Protein AF-A0A8J5F961-F1 (afdb_monomer)

Mean predicted aligned error: 4.24 Å

Organism: Zingiber officinale (NCBI:txid94328)

Structure (mmCIF, N/CA/C/O backbone):
data_AF-A0A8J5F961-F1
#
_entry.id   AF-A0A8J5F961-F1
#
loop_
_atom_site.group_PDB
_atom_site.id
_atom_site.type_symbol
_atom_site.label_atom_id
_atom_site.label_alt_id
_atom_site.label_comp_id
_atom_site.label_asym_id
_atom_site.label_entity_id
_atom_site.label_seq_id
_atom_site.pdbx_PDB_ins_code
_atom_site.Cartn_x
_atom_site.Cartn_y
_atom_site.Cartn_z
_atom_site.occupancy
_atom_site.B_iso_or_equiv
_atom_site.auth_seq_id
_atom_site.auth_comp_id
_atom_site.auth_asym_id
_atom_site.auth_atom_id
_atom_site.pdbx_PDB_model_num
ATOM 1 N N . MET A 1 1 ? -8.283 -14.187 -3.511 1.00 87.56 1 MET A N 1
ATOM 2 C CA . MET A 1 1 ? -7.570 -12.917 -3.776 1.00 87.56 1 MET A CA 1
ATOM 3 C C . MET A 1 1 ? -6.144 -12.920 -3.242 1.00 87.56 1 MET A C 1
ATOM 5 O O . MET A 1 1 ? -5.263 -12.626 -4.030 1.00 87.56 1 MET A O 1
ATOM 9 N N . ALA A 1 2 ? -5.872 -13.362 -2.005 1.00 92.94 2 ALA A N 1
ATOM 10 C CA . ALA A 1 2 ? -4.499 -13.442 -1.467 1.00 92.94 2 ALA A CA 1
ATOM 11 C C . ALA A 1 2 ? -3.479 -14.157 -2.390 1.00 92.94 2 ALA A C 1
ATOM 13 O O . ALA A 1 2 ? -2.384 -13.649 -2.614 1.00 92.94 2 ALA A O 1
ATOM 14 N N . ASN A 1 3 ? -3.866 -15.281 -3.008 1.00 95.25 3 ASN A N 1
ATOM 15 C CA . ASN A 1 3 ? -2.991 -16.016 -3.932 1.00 95.25 3 ASN A CA 1
ATOM 16 C C . ASN A 1 3 ? -2.657 -15.244 -5.219 1.00 95.25 3 ASN A C 1
ATOM 18 O O . ASN A 1 3 ? -1.632 -15.522 -5.825 1.00 95.25 3 ASN A O 1
ATOM 22 N N . VAL A 1 4 ? -3.486 -14.276 -5.633 1.00 96.00 4 VAL A N 1
ATOM 23 C CA . VAL A 1 4 ? -3.205 -13.436 -6.811 1.00 96.00 4 VAL A CA 1
ATOM 24 C C . VAL A 1 4 ? -2.001 -12.544 -6.526 1.00 96.00 4 VAL A C 1
ATOM 26 O O . VAL A 1 4 ? -1.081 -12.500 -7.331 1.00 96.00 4 VAL A O 1
ATOM 29 N N . HIS A 1 5 ? -1.962 -11.905 -5.353 1.00 96.25 5 HIS A N 1
ATOM 30 C CA . HIS A 1 5 ? -0.786 -11.150 -4.925 1.00 96.25 5 HIS A CA 1
ATOM 31 C C . HIS A 1 5 ? 0.447 -12.053 -4.818 1.00 96.25 5 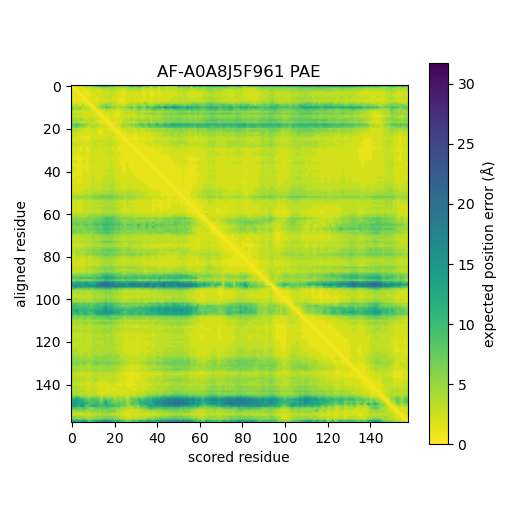HIS A C 1
ATOM 33 O O . HIS A 1 5 ? 1.492 -11.717 -5.353 1.00 96.25 5 HIS A O 1
ATOM 39 N N . CYS A 1 6 ? 0.331 -13.234 -4.199 1.00 94.50 6 CYS A N 1
ATOM 40 C CA . CYS A 1 6 ? 1.451 -14.180 -4.145 1.00 94.50 6 CYS A CA 1
ATOM 41 C C . CYS A 1 6 ? 1.987 -14.508 -5.551 1.00 94.50 6 CYS A C 1
ATOM 43 O O . CYS A 1 6 ? 3.180 -14.384 -5.799 1.00 94.50 6 CYS A O 1
ATOM 45 N N . ALA A 1 7 ? 1.105 -14.823 -6.500 1.00 94.56 7 ALA A N 1
ATOM 46 C CA . ALA A 1 7 ? 1.517 -15.246 -7.831 1.00 94.56 7 ALA A CA 1
ATOM 47 C C . ALA A 1 7 ? 2.266 -14.157 -8.628 1.00 94.56 7 ALA A C 1
ATOM 49 O O . ALA A 1 7 ? 3.274 -14.446 -9.266 1.00 94.56 7 ALA A O 1
ATOM 50 N N . TYR A 1 8 ? 1.804 -12.905 -8.571 1.00 93.94 8 TYR A N 1
ATOM 51 C CA . TYR A 1 8 ? 2.415 -11.790 -9.313 1.00 93.94 8 TYR A CA 1
ATOM 52 C C . TYR A 1 8 ? 3.610 -11.137 -8.606 1.00 93.94 8 TYR A C 1
ATOM 54 O O . TYR A 1 8 ? 4.338 -10.364 -9.228 1.00 93.94 8 TYR A O 1
ATOM 62 N N . CYS A 1 9 ? 3.801 -11.425 -7.316 1.00 90.38 9 CYS A N 1
ATOM 63 C CA . CYS A 1 9 ? 4.823 -10.780 -6.493 1.00 90.38 9 CYS A CA 1
ATOM 64 C C . CYS A 1 9 ? 5.912 -11.750 -6.011 1.00 90.38 9 CYS A C 1
ATOM 66 O O . CYS A 1 9 ? 6.929 -11.293 -5.498 1.00 90.38 9 CYS A O 1
ATOM 68 N N . HIS A 1 10 ? 5.696 -13.063 -6.121 1.00 87.88 10 HIS A N 1
ATOM 69 C CA . HIS A 1 10 ? 6.635 -14.127 -5.748 1.00 87.88 10 HIS A CA 1
ATOM 70 C C . HIS A 1 10 ? 6.760 -15.158 -6.878 1.00 87.88 10 HIS A C 1
ATOM 72 O O . HIS A 1 10 ? 6.539 -16.351 -6.674 1.00 87.88 10 HIS A O 1
ATOM 78 N N . SER A 1 11 ? 7.133 -14.688 -8.072 1.00 82.25 11 SER A N 1
ATOM 79 C CA . SER A 1 11 ? 7.799 -15.546 -9.061 1.00 82.25 11 SER A CA 1
ATOM 80 C C . SER A 1 11 ? 6.974 -16.718 -9.607 1.00 82.25 11 SER A C 1
ATOM 82 O O . SER A 1 11 ? 7.528 -17.700 -10.086 1.00 82.25 11 SER A O 1
ATOM 84 N N . ALA A 1 12 ? 5.639 -16.651 -9.556 1.00 88.94 12 ALA A N 1
ATOM 85 C CA . ALA A 1 12 ? 4.809 -17.750 -10.060 1.00 88.94 12 ALA A CA 1
ATOM 86 C C . ALA A 1 12 ? 4.602 -17.708 -11.583 1.00 88.94 12 ALA A C 1
ATOM 88 O O . ALA A 1 12 ? 4.100 -18.677 -12.153 1.00 88.94 12 ALA A O 1
ATOM 89 N N . TYR A 1 13 ? 4.945 -16.592 -12.235 1.00 92.06 13 TYR A N 1
ATOM 90 C CA . TYR A 1 13 ? 4.797 -16.406 -13.676 1.00 92.06 13 TYR A CA 1
ATOM 91 C C . TYR A 1 13 ? 6.111 -15.975 -14.317 1.00 92.06 13 TYR A C 1
ATOM 93 O O . TYR A 1 13 ? 6.775 -15.062 -13.831 1.00 92.06 13 TYR A O 1
ATOM 101 N N . GLU A 1 14 ? 6.424 -16.584 -15.455 1.00 93.12 14 GLU A N 1
ATOM 102 C CA . GLU A 1 14 ? 7.548 -16.212 -16.309 1.00 93.12 14 GLU A CA 1
ATOM 103 C C . GLU A 1 14 ? 7.130 -15.191 -17.373 1.00 93.12 14 GLU A C 1
ATOM 105 O O . GLU A 1 14 ? 5.968 -15.106 -17.791 1.00 93.12 14 GLU A O 1
ATOM 110 N N . GLN A 1 15 ? 8.099 -14.418 -17.844 1.00 94.31 15 GLN A N 1
ATOM 111 C CA . GLN A 1 15 ? 7.954 -13.527 -18.978 1.00 94.31 15 GLN A CA 1
ATOM 112 C C . GLN A 1 15 ? 7.991 -14.353 -20.268 1.00 94.31 15 GLN A C 1
ATOM 114 O O . GLN A 1 15 ? 9.018 -14.901 -20.661 1.00 94.31 15 GLN A O 1
ATOM 119 N N . ILE A 1 16 ? 6.854 -14.441 -20.959 1.00 94.25 16 ILE A N 1
ATOM 120 C CA . ILE A 1 16 ? 6.741 -15.205 -22.208 1.00 94.25 16 ILE A CA 1
ATOM 121 C C . ILE A 1 16 ? 7.776 -14.700 -23.228 1.00 94.25 16 ILE A C 1
ATOM 123 O O . ILE A 1 16 ? 7.794 -13.520 -23.570 1.00 94.25 16 ILE A O 1
ATOM 127 N N . GLY A 1 17 ? 8.613 -15.611 -23.734 1.00 95.50 17 GLY A N 1
ATOM 128 C CA . GLY A 1 17 ? 9.698 -15.296 -24.673 1.00 95.50 17 GLY A CA 1
ATOM 129 C C . GLY A 1 17 ? 11.048 -14.998 -24.012 1.00 95.50 17 GLY A C 1
ATOM 130 O O . GLY A 1 17 ? 12.036 -14.839 -24.726 1.00 95.50 17 GLY A O 1
ATOM 131 N N . PHE A 1 18 ? 11.109 -14.985 -22.679 1.00 94.06 18 PHE A N 1
ATOM 132 C CA . PHE A 1 18 ? 12.310 -14.714 -21.894 1.00 94.06 18 PHE A CA 1
ATOM 133 C C . PHE A 1 18 ? 12.487 -15.792 -20.810 1.00 94.06 18 PHE A C 1
ATOM 135 O O . PHE A 1 18 ? 12.017 -15.614 -19.686 1.00 94.06 18 PHE A O 1
ATOM 142 N N . PRO A 1 19 ? 13.134 -16.927 -21.142 1.00 88.62 19 PRO A N 1
ATOM 143 C CA . PRO A 1 19 ? 13.378 -18.003 -20.183 1.00 88.62 19 PRO A CA 1
ATOM 144 C C . PRO A 1 19 ? 14.128 -17.499 -18.947 1.00 88.62 19 PRO A C 1
ATOM 146 O O . PRO A 1 19 ? 14.974 -16.610 -19.062 1.00 88.62 19 PRO A O 1
ATOM 149 N N . ASP A 1 20 ? 13.824 -18.069 -17.780 1.00 88.56 20 ASP A N 1
ATOM 150 C CA . ASP A 1 20 ? 14.434 -17.726 -16.485 1.00 88.56 20 ASP A CA 1
ATOM 151 C C . ASP A 1 20 ? 14.196 -16.274 -16.017 1.00 88.56 20 ASP A C 1
ATOM 153 O O . ASP A 1 20 ? 14.832 -15.806 -15.067 1.00 88.56 20 ASP A O 1
ATOM 157 N N . LEU A 1 21 ? 13.285 -15.543 -16.671 1.00 92.69 21 LEU A N 1
ATOM 158 C CA . LEU A 1 21 ? 12.854 -14.218 -16.241 1.00 92.69 21 LEU A CA 1
ATOM 159 C C . LEU A 1 21 ? 11.421 -14.257 -15.733 1.00 92.69 21 LEU A C 1
ATOM 161 O O . LEU A 1 21 ? 10.478 -14.560 -16.454 1.00 92.69 21 LEU A O 1
ATOM 165 N N . GLU A 1 22 ? 11.262 -13.892 -14.471 1.00 92.88 22 GLU A N 1
ATOM 166 C CA . GLU A 1 22 ? 9.979 -13.871 -13.782 1.00 92.88 22 GLU A CA 1
ATOM 167 C C . GLU A 1 22 ? 9.299 -12.508 -13.942 1.00 92.88 22 GLU A C 1
ATOM 169 O O . GLU A 1 22 ? 9.953 -11.474 -14.126 1.00 92.88 22 GLU A O 1
ATOM 174 N N . ILE A 1 23 ? 7.970 -12.505 -13.871 1.00 93.56 23 ILE A N 1
ATOM 175 C CA . ILE A 1 23 ? 7.170 -11.288 -13.749 1.00 93.56 23 ILE A CA 1
ATOM 176 C C . ILE A 1 23 ? 7.235 -10.807 -12.300 1.00 93.56 23 ILE A C 1
ATOM 178 O O . ILE A 1 23 ? 6.976 -11.571 -11.370 1.00 93.56 23 ILE A O 1
ATOM 182 N N . GLN A 1 24 ? 7.499 -9.515 -12.118 1.00 93.25 24 GLN A N 1
ATOM 183 C CA . GLN A 1 24 ? 7.421 -8.857 -10.820 1.00 93.25 24 GLN A CA 1
ATOM 184 C C . GLN A 1 24 ? 6.756 -7.488 -10.965 1.00 93.25 24 GLN A C 1
ATOM 186 O O . GLN A 1 24 ? 7.177 -6.641 -11.751 1.00 93.25 24 GLN A O 1
ATOM 191 N N . VAL A 1 25 ? 5.684 -7.287 -10.203 1.00 94.62 25 VAL A N 1
ATOM 192 C CA . VAL A 1 25 ? 4.868 -6.063 -10.255 1.00 94.62 25 VAL A CA 1
ATOM 193 C C . VAL A 1 25 ? 5.330 -4.998 -9.258 1.00 94.62 25 VAL A C 1
ATOM 195 O O . VAL A 1 25 ? 4.937 -3.842 -9.389 1.00 94.62 25 VAL A O 1
ATOM 198 N N . HIS A 1 26 ? 6.162 -5.377 -8.285 1.00 94.38 26 HIS A N 1
ATOM 199 C CA . HIS A 1 26 ? 6.873 -4.460 -7.393 1.00 94.38 26 HIS A CA 1
ATOM 200 C C . HIS A 1 26 ? 8.148 -3.922 -8.042 1.00 94.38 26 HIS A C 1
ATOM 202 O O . HIS A 1 26 ? 8.641 -4.466 -9.031 1.00 94.38 26 HIS A O 1
ATOM 208 N N . ASN A 1 27 ? 8.724 -2.884 -7.445 1.00 92.94 27 ASN A N 1
ATOM 209 C CA . ASN A 1 27 ? 9.987 -2.293 -7.886 1.00 92.94 27 ASN A CA 1
ATOM 210 C C . ASN A 1 27 ? 9.974 -1.778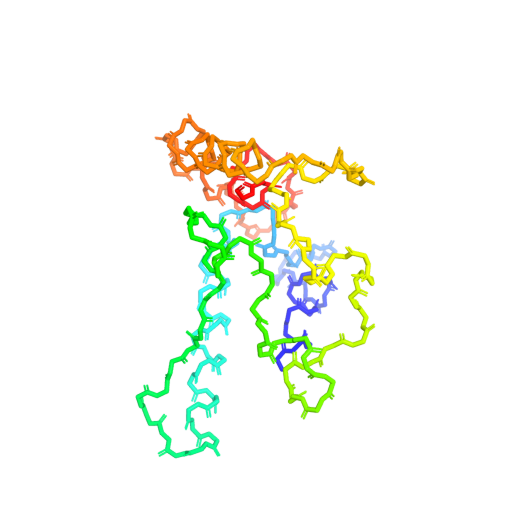 -9.330 1.00 92.94 27 ASN A C 1
ATOM 212 O O . ASN A 1 27 ? 10.980 -1.841 -10.028 1.00 92.94 27 ASN A O 1
ATOM 216 N N . SER A 1 28 ? 8.823 -1.290 -9.795 1.00 93.94 28 SER A N 1
ATOM 217 C CA . SER A 1 28 ? 8.693 -0.707 -11.128 1.00 93.94 28 SER A CA 1
ATOM 218 C C . SER A 1 28 ? 7.438 0.146 -11.254 1.00 93.94 28 SER A C 1
ATOM 220 O O . SER A 1 28 ? 6.539 0.107 -10.411 1.00 93.94 28 SER A O 1
ATOM 222 N N . TRP A 1 29 ? 7.313 0.823 -12.394 1.00 94.12 29 TRP A N 1
ATOM 223 C CA . TRP A 1 29 ? 6.107 1.551 -12.790 1.00 94.12 29 TRP A CA 1
ATOM 224 C C . TRP A 1 29 ? 4.807 0.723 -12.830 1.00 94.12 29 TRP A C 1
ATOM 226 O O . TRP A 1 29 ? 3.723 1.299 -12.947 1.00 94.12 29 TRP A O 1
ATOM 236 N N . LEU A 1 30 ? 4.879 -0.613 -12.728 1.00 95.25 30 LEU A N 1
ATOM 237 C CA . LEU A 1 30 ? 3.708 -1.487 -12.714 1.00 95.25 30 LEU A CA 1
ATOM 238 C C . LEU A 1 30 ? 3.006 -1.498 -11.355 1.00 95.25 30 LEU A C 1
ATOM 240 O O . LEU A 1 30 ? 1.828 -1.858 -11.302 1.00 95.25 30 LEU A O 1
ATOM 244 N N . PHE A 1 31 ? 3.676 -1.061 -10.285 1.00 95.50 31 PHE A N 1
ATOM 245 C CA . PHE A 1 31 ? 3.170 -1.143 -8.918 1.00 95.50 31 PHE A CA 1
ATOM 246 C C . PHE A 1 31 ? 1.779 -0.516 -8.771 1.00 95.50 31 PHE A C 1
ATOM 248 O O . PHE A 1 31 ? 0.813 -1.201 -8.427 1.00 95.50 31 PHE A O 1
ATOM 255 N N . LEU A 1 32 ? 1.638 0.773 -9.086 1.00 96.31 32 LEU A N 1
ATOM 256 C CA . LEU A 1 32 ? 0.364 1.483 -8.945 1.00 96.31 32 LEU A CA 1
ATOM 257 C C . LEU A 1 32 ? -0.754 0.952 -9.860 1.00 96.31 32 LEU A C 1
ATOM 259 O O . LEU A 1 32 ? -1.850 0.692 -9.349 1.00 96.31 32 LEU A O 1
ATOM 263 N N . PRO A 1 33 ? -0.560 0.796 -11.186 1.00 97.38 33 PRO A N 1
ATOM 264 C CA . PRO A 1 33 ? -1.633 0.316 -12.052 1.00 97.38 33 PRO A CA 1
ATOM 265 C C . PRO A 1 33 ? -2.042 -1.125 -11.731 1.00 97.38 33 PRO A C 1
ATOM 267 O O . PRO A 1 33 ? -3.241 -1.412 -11.717 1.00 97.38 33 PRO A O 1
ATOM 270 N N . TRP A 1 34 ? -1.097 -2.015 -11.414 1.00 97.50 34 TRP A N 1
ATOM 271 C CA . TRP A 1 34 ? -1.420 -3.399 -11.067 1.00 97.50 34 TRP A CA 1
ATOM 272 C C . TRP A 1 34 ? -2.255 -3.472 -9.782 1.00 97.50 34 TRP A C 1
ATOM 274 O O . TRP A 1 34 ? -3.329 -4.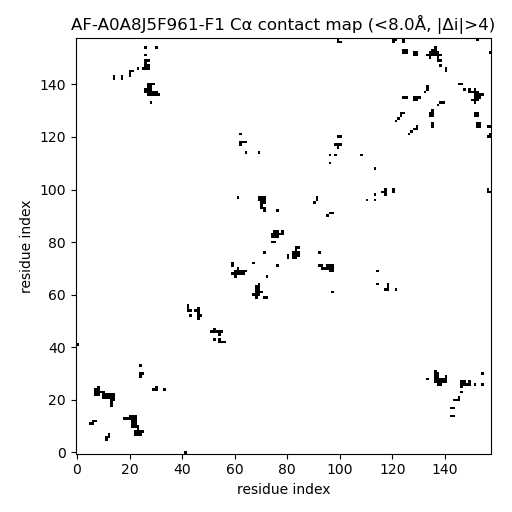079 -9.785 1.00 97.50 34 TRP A O 1
ATOM 284 N N . HIS A 1 35 ? -1.844 -2.773 -8.715 1.00 98.00 35 HIS A N 1
ATOM 285 C CA . HIS A 1 35 ? -2.601 -2.744 -7.458 1.00 98.00 35 HIS A CA 1
ATOM 286 C C . HIS A 1 35 ? -3.980 -2.092 -7.622 1.00 98.00 35 HIS A C 1
ATOM 288 O O . HIS A 1 35 ? -4.951 -2.547 -7.012 1.00 98.00 35 HIS A O 1
ATOM 294 N N . ARG A 1 36 ? -4.112 -1.080 -8.493 1.00 98.38 36 ARG A N 1
ATOM 295 C CA . ARG A 1 36 ? -5.416 -0.491 -8.834 1.00 98.38 36 ARG A CA 1
ATOM 296 C C . ARG A 1 36 ? -6.354 -1.524 -9.457 1.00 98.38 36 ARG A C 1
ATOM 298 O O . ARG A 1 36 ? -7.504 -1.610 -9.035 1.00 98.38 36 ARG A O 1
ATOM 305 N N . PHE A 1 37 ? -5.888 -2.316 -10.423 1.00 98.38 37 PHE A N 1
ATOM 306 C CA . PHE A 1 37 ? -6.712 -3.374 -11.020 1.00 98.38 37 PHE A CA 1
ATOM 307 C C . PHE A 1 37 ? -7.009 -4.506 -10.033 1.00 98.38 37 PHE A C 1
ATOM 309 O O . PHE A 1 37 ? -8.140 -4.993 -9.989 1.00 98.38 37 PHE A O 1
ATOM 316 N N . TYR A 1 38 ? -6.040 -4.885 -9.199 1.00 98.44 38 TYR A N 1
ATOM 317 C CA . TYR A 1 38 ? -6.242 -5.878 -8.146 1.00 98.44 38 TYR A CA 1
ATOM 318 C C . TYR A 1 38 ? -7.377 -5.472 -7.191 1.00 98.44 38 TYR A C 1
ATOM 320 O O . TYR A 1 38 ? -8.296 -6.262 -6.957 1.00 98.44 38 TYR A O 1
ATOM 328 N N . LEU A 1 39 ? -7.369 -4.224 -6.707 1.00 98.44 39 LEU A N 1
ATOM 329 C CA . LEU A 1 39 ? -8.433 -3.689 -5.851 1.00 98.44 39 LEU A CA 1
ATOM 330 C C . LEU A 1 39 ? -9.757 -3.506 -6.601 1.00 98.44 39 LEU A C 1
ATOM 332 O O . LEU A 1 39 ? -10.801 -3.828 -6.043 1.00 98.44 39 LEU A O 1
ATOM 336 N N . TYR A 1 40 ? -9.728 -3.067 -7.863 1.00 98.31 40 TYR A N 1
ATOM 337 C CA . TYR A 1 40 ? -10.929 -2.920 -8.695 1.00 98.31 40 TYR A CA 1
ATOM 338 C C . TYR A 1 40 ? -11.712 -4.232 -8.809 1.00 98.31 40 TYR A C 1
ATOM 340 O O . TYR A 1 40 ? -12.917 -4.273 -8.557 1.00 98.31 40 TYR A O 1
ATOM 348 N N . PHE A 1 41 ? -11.039 -5.333 -9.156 1.00 98.31 41 PHE A N 1
ATOM 349 C CA . PHE A 1 41 ? -11.711 -6.630 -9.231 1.00 98.31 41 PHE A CA 1
ATOM 350 C C . PHE A 1 41 ? -12.111 -7.138 -7.846 1.00 98.31 41 PHE A C 1
ATOM 352 O O . PHE A 1 41 ? -13.185 -7.722 -7.711 1.00 98.31 41 PHE A O 1
ATOM 359 N N . TYR A 1 42 ? -11.301 -6.889 -6.812 1.00 98.38 42 TYR A N 1
ATOM 360 C CA . TYR A 1 42 ? -11.637 -7.285 -5.446 1.00 98.38 42 TYR A CA 1
ATOM 361 C C . TYR A 1 42 ? -12.925 -6.627 -4.941 1.00 98.38 42 TYR A C 1
ATOM 363 O O . TYR A 1 42 ? -13.822 -7.327 -4.474 1.00 98.38 42 TYR A O 1
ATOM 371 N N . GLU A 1 43 ? -13.046 -5.310 -5.097 1.00 98.56 43 GLU A N 1
ATOM 372 C CA . GLU A 1 43 ? -14.233 -4.537 -4.727 1.00 98.56 43 GLU A CA 1
ATOM 373 C C . GLU A 1 43 ? -15.482 -5.049 -5.449 1.00 98.56 43 GLU A C 1
ATOM 375 O O . GLU A 1 43 ? -16.498 -5.336 -4.815 1.00 98.56 43 GLU A O 1
ATOM 380 N N . ARG A 1 44 ? -15.390 -5.259 -6.768 1.00 98.19 44 ARG A N 1
ATOM 381 C CA . ARG A 1 44 ? -16.519 -5.745 -7.575 1.00 98.19 44 ARG A CA 1
ATOM 382 C C . ARG A 1 44 ? -16.947 -7.161 -7.213 1.00 98.19 44 ARG A C 1
ATOM 384 O O . ARG A 1 44 ? -18.144 -7.440 -7.201 1.00 98.19 44 ARG A O 1
ATOM 391 N N . ILE A 1 45 ? -15.998 -8.052 -6.922 1.00 98.44 45 ILE A N 1
ATOM 392 C CA . ILE A 1 45 ? -16.305 -9.413 -6.468 1.00 98.44 45 ILE A CA 1
ATOM 393 C C . ILE A 1 45 ? -17.043 -9.356 -5.128 1.00 98.44 45 ILE A C 1
ATOM 395 O O . ILE A 1 45 ? -18.075 -10.007 -4.989 1.00 98.44 45 ILE A O 1
ATOM 399 N N . LEU A 1 46 ? -16.565 -8.557 -4.168 1.00 98.31 46 LEU A N 1
ATOM 400 C CA . LEU A 1 46 ? -17.235 -8.398 -2.875 1.00 98.31 46 LEU A CA 1
ATOM 401 C C . LEU A 1 46 ? -18.651 -7.841 -3.029 1.00 98.31 46 LEU A C 1
ATOM 403 O O . LEU A 1 46 ? -19.580 -8.432 -2.486 1.00 98.31 46 LEU A O 1
ATOM 407 N N . GLY A 1 47 ? -18.827 -6.774 -3.814 1.00 98.50 47 GLY A N 1
ATOM 408 C CA . GLY A 1 47 ? -20.147 -6.211 -4.105 1.00 98.50 47 GLY A CA 1
ATOM 409 C C . GLY A 1 47 ? -21.086 -7.230 -4.749 1.00 98.50 47 GLY A C 1
ATOM 410 O O . GLY A 1 47 ? -22.238 -7.359 -4.339 1.00 98.50 47 GLY A O 1
ATOM 411 N N . LYS A 1 48 ? -20.579 -8.037 -5.691 1.00 98.38 48 LYS A N 1
ATOM 412 C CA . LYS A 1 48 ? -21.363 -9.093 -6.341 1.00 98.38 48 LYS A CA 1
ATOM 413 C C . LYS A 1 48 ? -21.791 -10.205 -5.378 1.00 98.38 48 LYS A C 1
ATOM 415 O O . LYS A 1 48 ? -22.892 -10.715 -5.529 1.00 98.38 48 LYS A O 1
ATOM 420 N N . LEU A 1 49 ? -20.953 -10.582 -4.411 1.00 98.50 49 LEU A N 1
ATOM 421 C CA . LEU A 1 49 ? -21.259 -11.641 -3.436 1.00 98.50 49 LEU A CA 1
ATOM 422 C C . LEU A 1 49 ? -22.375 -11.266 -2.449 1.00 98.50 49 LEU A C 1
ATOM 424 O O . LEU A 1 49 ? -22.957 -12.160 -1.839 1.00 98.50 49 LEU A O 1
ATOM 428 N N . ILE A 1 50 ? -22.652 -9.972 -2.277 1.00 98.38 50 ILE A N 1
ATOM 429 C CA . ILE A 1 50 ? -23.695 -9.454 -1.376 1.00 98.38 50 ILE A CA 1
ATOM 430 C C . ILE A 1 50 ? -24.832 -8.748 -2.131 1.00 98.38 50 ILE A C 1
ATOM 432 O O . ILE A 1 50 ? -25.611 -8.028 -1.511 1.00 98.38 50 ILE A O 1
ATOM 436 N N . ASP A 1 51 ? -24.884 -8.905 -3.459 1.00 98.44 51 ASP A N 1
ATOM 437 C CA . ASP A 1 51 ? -25.842 -8.244 -4.355 1.00 98.44 51 ASP A CA 1
ATOM 438 C C . ASP A 1 51 ? -25.931 -6.716 -4.152 1.00 98.44 51 ASP A C 1
ATOM 440 O O . ASP A 1 51 ? -27.004 -6.115 -4.202 1.00 98.44 51 ASP A O 1
ATOM 444 N N . ASN A 1 52 ? -24.782 -6.066 -3.938 1.00 98.31 52 ASN A N 1
ATOM 445 C CA . ASN A 1 52 ? -24.671 -4.620 -3.769 1.00 98.31 52 ASN A CA 1
ATOM 446 C C . ASN A 1 52 ? -23.683 -4.020 -4.777 1.00 98.31 52 ASN A C 1
ATOM 448 O O . ASN A 1 52 ? -22.467 -4.036 -4.578 1.00 98.31 52 ASN A O 1
ATOM 452 N N . GLU A 1 53 ? -24.215 -3.437 -5.849 1.00 95.69 53 GLU A N 1
ATOM 453 C CA . GLU A 1 53 ? -23.414 -2.818 -6.912 1.00 95.69 53 GLU A CA 1
ATOM 454 C C . GLU A 1 53 ? -22.761 -1.489 -6.505 1.00 95.69 53 GLU A C 1
ATOM 456 O O . GLU A 1 53 ? -21.848 -1.030 -7.189 1.00 95.69 53 GLU A O 1
ATOM 461 N N . THR A 1 54 ? -23.187 -0.881 -5.392 1.00 98.12 54 THR A N 1
ATOM 462 C CA . THR A 1 54 ? -22.593 0.352 -4.851 1.00 98.12 54 THR A CA 1
ATOM 463 C C . THR A 1 54 ? -21.616 0.079 -3.709 1.00 98.12 54 THR A C 1
ATOM 465 O O . THR A 1 54 ? -21.212 1.016 -3.020 1.00 98.12 54 THR A O 1
ATOM 468 N N . PHE A 1 55 ? -21.281 -1.188 -3.444 1.00 98.31 55 PHE A N 1
ATOM 469 C CA . PHE A 1 55 ? -20.280 -1.543 -2.444 1.00 98.31 55 PHE A CA 1
ATOM 470 C C . PHE A 1 55 ? -18.934 -0.899 -2.784 1.00 98.31 55 PHE A C 1
ATOM 472 O O . PHE A 1 55 ? -18.479 -0.969 -3.925 1.00 98.31 55 PHE A O 1
ATOM 479 N N . THR A 1 56 ? -18.286 -0.323 -1.774 1.00 98.31 56 THR A N 1
ATOM 480 C CA . THR A 1 56 ? -16.949 0.252 -1.897 1.00 98.31 56 THR A CA 1
ATOM 481 C C . THR A 1 56 ? -16.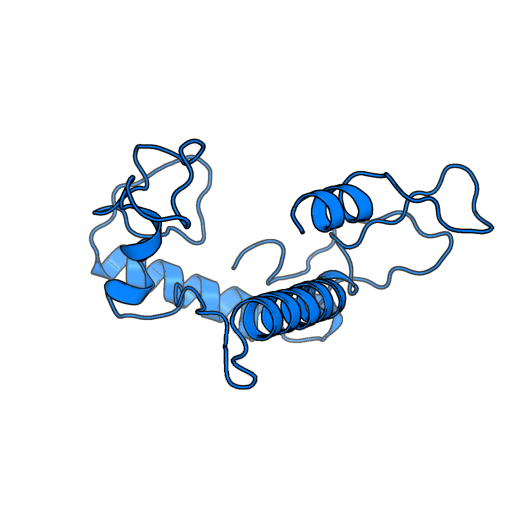036 -0.233 -0.782 1.00 98.31 56 THR A C 1
ATOM 483 O O . THR A 1 56 ? -16.460 -0.450 0.359 1.00 98.31 56 THR A O 1
ATOM 486 N N . LEU A 1 57 ? -14.760 -0.412 -1.111 1.00 98.12 57 LEU A N 1
ATOM 487 C CA . LEU A 1 57 ? -13.739 -0.746 -0.129 1.00 98.12 57 LEU A CA 1
ATOM 488 C C . LEU A 1 57 ? -13.443 0.469 0.764 1.00 98.12 57 LEU A C 1
ATOM 490 O O . LEU A 1 57 ? -13.273 1.583 0.262 1.00 98.12 57 LEU A O 1
ATOM 494 N N . PRO A 1 58 ? -13.305 0.280 2.088 1.00 96.81 58 PRO A N 1
ATOM 495 C CA . PRO A 1 58 ? -12.736 1.315 2.934 1.00 96.81 58 PRO A CA 1
ATOM 496 C C . PRO A 1 58 ? -11.238 1.465 2.639 1.00 96.81 58 PRO A C 1
ATOM 498 O O . PRO A 1 58 ? -10.560 0.496 2.295 1.00 96.81 58 PRO A O 1
ATOM 501 N N . PHE A 1 59 ? -10.695 2.659 2.865 1.00 95.81 59 PHE A N 1
ATOM 502 C CA . PHE A 1 59 ? -9.253 2.894 2.863 1.00 95.81 59 PHE A CA 1
ATOM 503 C C . PHE A 1 59 ? -8.780 3.264 4.270 1.00 95.81 59 PHE A C 1
ATOM 505 O O . PHE A 1 59 ? -9.507 3.888 5.045 1.00 95.81 59 PHE A O 1
ATOM 512 N N . TRP A 1 60 ? -7.554 2.873 4.615 1.00 95.00 60 TRP A N 1
ATOM 513 C CA . TRP A 1 60 ? -6.924 3.322 5.852 1.00 95.00 60 TRP A CA 1
ATOM 514 C C . TRP A 1 60 ? -6.320 4.708 5.615 1.00 95.00 60 TRP A C 1
ATOM 516 O O . TRP A 1 60 ? -5.419 4.869 4.801 1.00 95.00 60 TRP A O 1
ATOM 526 N N . ASN A 1 61 ? -6.846 5.718 6.305 1.00 94.62 61 ASN A N 1
ATOM 527 C CA . ASN A 1 61 ? -6.463 7.117 6.137 1.00 94.62 61 ASN A CA 1
ATOM 528 C C . ASN A 1 61 ? -5.237 7.521 6.989 1.00 94.62 61 ASN A C 1
ATOM 530 O O . ASN A 1 61 ? -5.303 8.467 7.772 1.00 94.62 61 ASN A O 1
ATOM 534 N N . TRP A 1 62 ? -4.123 6.796 6.861 1.00 92.94 62 TRP A N 1
ATOM 535 C CA . TRP A 1 62 ? -2.902 6.975 7.673 1.00 92.94 62 TRP A CA 1
ATOM 536 C C . TRP A 1 62 ? -2.150 8.294 7.428 1.00 92.94 62 TRP A C 1
ATOM 538 O O . TRP A 1 62 ? -1.344 8.696 8.263 1.00 92.94 62 TRP A O 1
ATOM 548 N N . GLY A 1 63 ? -2.463 9.014 6.345 1.00 86.50 63 GLY A N 1
ATOM 549 C CA . GLY A 1 63 ? -1.983 10.378 6.084 1.00 86.50 63 GLY A CA 1
ATOM 550 C C . GLY A 1 63 ? -2.815 11.490 6.743 1.00 86.50 63 GLY A C 1
ATOM 551 O O . GLY A 1 63 ? -2.604 12.669 6.455 1.00 86.50 63 GLY A O 1
ATOM 552 N N . ALA A 1 64 ? -3.797 11.151 7.584 1.00 89.75 64 ALA A N 1
ATOM 553 C CA . ALA A 1 64 ? -4.640 12.130 8.264 1.00 89.75 64 ALA A CA 1
ATOM 554 C C . ALA A 1 64 ? -4.020 12.656 9.565 1.00 89.75 64 ALA A C 1
ATOM 556 O O . ALA A 1 64 ? -3.172 12.027 10.186 1.00 89.75 64 ALA A O 1
ATOM 557 N N . ARG A 1 65 ? -4.530 13.801 10.035 1.00 90.25 65 ARG A N 1
ATOM 558 C CA . ARG A 1 65 ? -4.268 14.302 11.398 1.00 90.25 65 ARG A CA 1
ATOM 559 C C . ARG A 1 65 ? -5.170 13.683 12.459 1.00 90.25 65 ARG A C 1
ATOM 561 O O . ARG A 1 65 ? -4.926 13.896 13.638 1.00 90.25 65 ARG A O 1
ATOM 568 N N . ALA A 1 66 ? -6.255 13.038 12.041 1.00 90.25 66 ALA A N 1
ATOM 569 C CA . ALA A 1 66 ? -7.265 12.493 12.933 1.00 90.25 66 ALA A CA 1
ATOM 570 C C . ALA A 1 66 ? -6.808 11.141 13.493 1.00 90.25 66 ALA A C 1
ATOM 572 O O . ALA A 1 66 ? -6.229 10.331 12.761 1.00 90.25 66 ALA A O 1
ATOM 573 N N . LEU A 1 67 ? -7.108 10.888 14.768 1.00 87.62 67 LEU A N 1
ATOM 574 C CA . LEU A 1 67 ? -6.712 9.666 15.469 1.00 87.62 67 LEU A CA 1
ATOM 575 C C . LEU A 1 67 ? -7.228 8.410 14.748 1.00 87.62 67 LEU A C 1
ATOM 577 O O . LEU A 1 67 ? -6.502 7.428 14.615 1.00 87.62 67 LEU A O 1
ATOM 581 N N . GLU A 1 68 ? -8.445 8.471 14.206 1.00 86.81 68 GLU A N 1
ATOM 582 C CA . GLU A 1 68 ? -9.085 7.385 13.457 1.00 86.81 68 GLU A CA 1
ATOM 583 C C . GLU A 1 68 ? -8.350 7.033 12.156 1.00 86.81 68 GLU A C 1
ATOM 585 O O . GLU A 1 68 ? -8.525 5.935 11.628 1.00 86.81 68 GLU A O 1
ATOM 590 N N . GLY A 1 69 ? -7.553 7.964 11.626 1.00 88.62 69 GLY A N 1
ATOM 591 C CA . GLY A 1 69 ? -6.732 7.753 10.441 1.00 88.62 69 GLY A CA 1
ATOM 592 C C . GLY A 1 69 ? -5.375 7.140 10.766 1.00 88.62 69 GLY A C 1
ATOM 593 O O . GLY A 1 69 ? -4.924 6.257 10.045 1.00 88.62 69 GLY A O 1
ATOM 594 N N . ILE A 1 70 ? -4.743 7.555 11.864 1.00 91.69 70 ILE A N 1
ATOM 595 C CA . ILE A 1 70 ? -3.376 7.131 12.212 1.00 91.69 70 ILE A CA 1
ATOM 596 C C . ILE A 1 70 ? -3.317 5.908 13.132 1.00 91.69 70 ILE A C 1
ATOM 598 O O . ILE A 1 70 ? -2.242 5.365 13.355 1.00 91.69 70 ILE A O 1
ATOM 602 N N . GLN A 1 71 ? -4.445 5.452 13.671 1.00 92.75 71 GLN A N 1
ATOM 603 C CA . GLN A 1 71 ? -4.547 4.164 14.357 1.00 92.75 71 GLN A CA 1
ATOM 604 C C . GLN A 1 71 ? -5.127 3.104 13.424 1.00 92.75 71 GLN A C 1
ATOM 606 O O . GLN A 1 71 ? -5.887 3.409 12.505 1.00 92.75 71 GLN A O 1
ATOM 611 N N . MET A 1 72 ? -4.814 1.833 13.685 1.00 92.38 72 MET A N 1
ATOM 612 C CA . MET A 1 72 ? -5.465 0.732 12.978 1.00 92.38 72 MET A CA 1
ATOM 613 C C . MET A 1 72 ? -6.989 0.797 13.208 1.00 92.38 72 MET A C 1
ATOM 615 O O . MET A 1 72 ? -7.426 0.808 14.364 1.00 92.38 72 MET A O 1
ATOM 619 N N . PRO A 1 73 ? -7.822 0.800 12.149 1.00 92.50 73 PRO A N 1
ATOM 620 C CA . PRO A 1 73 ? -9.264 0.927 12.321 1.00 92.50 73 PRO A CA 1
ATOM 621 C C . PRO A 1 73 ? -9.854 -0.237 13.126 1.00 92.50 73 PRO A C 1
ATOM 623 O O . PRO A 1 73 ? -9.567 -1.408 12.866 1.00 92.50 73 PRO A O 1
ATOM 626 N N . SER A 1 74 ? -10.736 0.078 14.081 1.00 91.62 74 SER A N 1
ATOM 627 C CA . SER A 1 74 ? -11.282 -0.887 15.056 1.00 91.62 74 SER A CA 1
ATOM 628 C C . SER A 1 74 ? -11.936 -2.131 14.431 1.00 91.62 74 SER A C 1
ATOM 630 O O . SER A 1 74 ? -11.902 -3.212 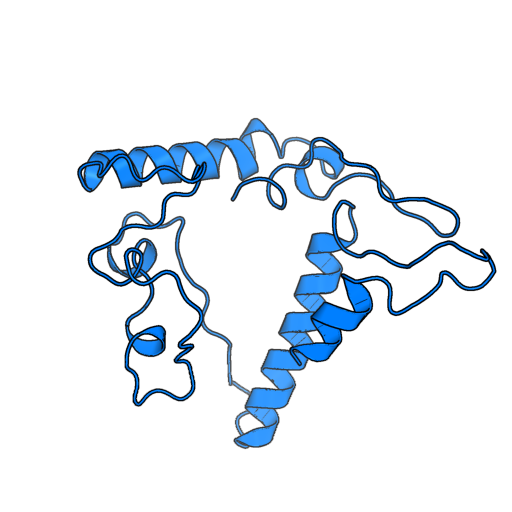15.028 1.00 91.62 74 SER A O 1
ATOM 632 N N . ILE A 1 75 ? -12.477 -2.011 13.213 1.00 93.56 75 ILE A N 1
ATOM 633 C CA . ILE A 1 75 ? -13.084 -3.112 12.445 1.00 93.56 75 ILE A CA 1
ATOM 634 C C . ILE A 1 75 ? -12.102 -4.255 12.153 1.00 93.56 75 ILE A C 1
ATOM 636 O O . ILE A 1 75 ? -12.533 -5.398 12.018 1.00 93.56 75 ILE A O 1
ATOM 640 N N . TYR A 1 76 ? -10.798 -3.967 12.108 1.00 93.75 76 TYR A N 1
ATOM 641 C CA . TYR A 1 76 ? -9.746 -4.945 11.843 1.00 93.75 76 TYR A CA 1
ATOM 642 C C . TYR A 1 76 ? -9.193 -5.595 13.124 1.00 93.75 76 TYR A C 1
ATOM 644 O O . TYR A 1 76 ? -8.502 -6.604 13.034 1.00 93.75 76 TYR A O 1
ATOM 652 N N . ILE A 1 77 ? -9.462 -5.050 14.316 1.00 90.88 77 ILE A N 1
ATOM 653 C CA . ILE A 1 77 ? -8.869 -5.519 15.591 1.00 90.88 77 ILE A CA 1
ATOM 654 C C . ILE A 1 77 ? -9.781 -6.481 16.344 1.00 90.88 77 ILE A C 1
ATOM 656 O O . ILE A 1 77 ? -9.309 -7.373 17.050 1.00 90.88 77 ILE A O 1
ATOM 660 N N . LYS A 1 78 ? -11.096 -6.297 16.220 1.00 92.19 78 LYS A N 1
ATOM 661 C CA . LYS A 1 78 ? -12.080 -7.135 16.906 1.00 92.19 78 LYS A CA 1
ATOM 662 C C . LYS A 1 78 ? -11.931 -8.580 16.435 1.00 92.19 78 LYS A C 1
ATOM 664 O O . LYS A 1 78 ? -12.240 -8.861 15.288 1.00 92.19 78 LYS A O 1
ATOM 669 N N . LYS A 1 79 ? -11.542 -9.501 17.325 1.00 93.50 79 LYS A N 1
ATOM 670 C CA . LYS A 1 79 ? -11.365 -10.935 17.004 1.00 93.50 79 LYS A CA 1
ATOM 671 C C . LYS A 1 79 ? -12.615 -11.608 16.425 1.00 93.50 79 LYS A C 1
ATOM 673 O O . LYS A 1 79 ? -12.503 -12.624 15.756 1.00 93.50 79 LYS A O 1
ATOM 678 N N . SER A 1 80 ? -13.796 -11.055 16.703 1.00 95.69 80 SER A N 1
ATOM 679 C CA . SER A 1 80 ? -15.077 -11.503 16.150 1.00 95.69 80 SER A CA 1
ATOM 680 C C . SER A 1 80 ? -15.362 -10.992 14.732 1.00 95.69 80 SER A C 1
ATOM 682 O O . SER A 1 80 ? -16.328 -11.432 14.117 1.00 95.69 80 SER A O 1
ATOM 684 N N . SER A 1 81 ? -14.568 -10.052 14.216 1.00 96.44 81 SER A N 1
ATOM 685 C CA . SER A 1 81 ? -14.699 -9.508 12.864 1.00 96.44 81 SER A CA 1
ATOM 686 C C . SER A 1 81 ? -14.131 -10.479 11.834 1.00 96.44 81 SER A C 1
ATOM 688 O O . SER A 1 81 ? -13.049 -11.027 12.031 1.00 96.44 81 SER A O 1
ATOM 690 N N . SER A 1 82 ? -14.793 -10.613 10.683 1.00 96.81 82 SER A N 1
ATOM 691 C CA . SER A 1 82 ? -14.239 -11.325 9.521 1.00 96.81 82 SER A CA 1
ATOM 692 C C . SER A 1 82 ? -12.997 -10.643 8.929 1.00 96.81 82 SER A C 1
ATOM 694 O O . SER A 1 82 ? -12.289 -11.247 8.131 1.00 96.81 82 SER A O 1
ATOM 696 N N . LEU A 1 83 ? -12.722 -9.395 9.328 1.00 96.56 83 LEU A N 1
ATOM 697 C CA . LEU A 1 83 ? -11.557 -8.607 8.916 1.00 96.56 83 LEU A CA 1
ATOM 698 C C . LEU A 1 83 ? -10.360 -8.752 9.878 1.00 96.56 83 LEU A C 1
ATOM 700 O O . LEU A 1 83 ? -9.318 -8.110 9.690 1.00 96.56 83 LEU A O 1
ATOM 704 N N . TYR A 1 84 ? -10.513 -9.535 10.949 1.00 95.50 84 TYR A N 1
ATOM 705 C CA . TYR A 1 84 ? -9.438 -9.805 11.895 1.00 95.50 84 TYR A CA 1
ATOM 706 C C . TYR A 1 84 ? -8.384 -10.736 11.296 1.00 95.50 84 TYR A C 1
ATOM 708 O O . TYR A 1 84 ? -8.707 -11.720 10.637 1.00 95.50 84 TYR A O 1
ATOM 716 N N . ASP A 1 85 ? -7.120 -10.450 11.600 1.00 95.25 85 ASP A N 1
ATOM 717 C CA . ASP A 1 85 ? -6.000 -11.340 11.316 1.00 95.25 85 ASP A CA 1
ATOM 718 C C . ASP A 1 85 ? -5.152 -11.505 12.583 1.00 95.25 85 ASP A C 1
ATOM 720 O O . ASP A 1 85 ? -4.782 -10.520 13.230 1.00 95.25 85 ASP A O 1
ATOM 724 N N . LYS A 1 86 ? -4.864 -12.760 12.946 1.00 94.25 86 LYS A N 1
ATOM 725 C CA . LYS A 1 86 ? -4.048 -13.117 14.116 1.00 94.25 86 LYS A CA 1
ATOM 726 C C . LYS A 1 86 ? -2.550 -12.925 13.879 1.00 94.25 86 LYS A C 1
ATOM 728 O O . LYS A 1 86 ? -1.800 -12.883 14.848 1.00 94.25 86 LYS A O 1
ATOM 733 N N . LEU A 1 87 ? -2.112 -12.849 12.621 1.00 94.88 87 LEU A N 1
ATOM 734 C CA . LEU A 1 87 ? -0.708 -12.735 12.219 1.00 94.88 87 LEU A CA 1
ATOM 735 C C . LEU A 1 87 ? -0.266 -11.266 12.089 1.00 94.88 87 LEU A C 1
ATOM 737 O O . LEU A 1 87 ? 0.503 -10.918 11.198 1.00 94.88 87 LEU A O 1
ATOM 741 N N . ARG A 1 88 ? -0.755 -10.394 12.978 1.00 91.75 88 ARG A N 1
ATOM 742 C CA . ARG A 1 88 ? -0.314 -8.996 13.094 1.00 91.75 88 ARG A CA 1
ATOM 743 C C . ARG A 1 88 ? 0.587 -8.806 14.308 1.00 91.75 88 ARG A C 1
ATOM 745 O O . ARG A 1 88 ? 0.539 -9.584 15.260 1.00 91.75 88 ARG A O 1
ATOM 752 N N . ILE A 1 89 ? 1.397 -7.751 14.278 1.00 86.38 89 ILE A N 1
ATOM 753 C CA . ILE A 1 89 ? 2.287 -7.392 15.385 1.00 86.38 89 ILE A CA 1
ATOM 754 C C . ILE A 1 89 ? 1.433 -6.987 16.590 1.00 86.38 89 ILE A C 1
ATOM 756 O O . ILE A 1 89 ? 0.715 -5.990 16.545 1.00 86.38 89 ILE A O 1
ATOM 760 N N . ALA A 1 90 ? 1.525 -7.760 17.677 1.00 82.81 90 ALA A N 1
ATOM 761 C CA . ALA A 1 90 ? 0.687 -7.595 18.866 1.00 82.81 90 ALA A CA 1
ATOM 762 C C . ALA A 1 90 ? 0.784 -6.186 19.487 1.00 82.81 90 ALA A C 1
ATOM 764 O O . ALA A 1 90 ? -0.214 -5.652 19.968 1.00 82.81 90 ALA A O 1
ATOM 765 N N . TRP A 1 91 ? 1.968 -5.573 19.436 1.00 81.31 91 TRP A N 1
ATOM 766 C CA . TRP A 1 91 ? 2.260 -4.271 20.046 1.00 81.31 91 TRP A CA 1
ATOM 767 C C . TRP A 1 91 ? 1.838 -3.071 19.178 1.00 81.31 91 TRP A C 1
ATOM 769 O O . TRP A 1 91 ? 1.792 -1.954 19.678 1.00 81.31 91 TRP A O 1
ATOM 779 N N . HIS A 1 92 ? 1.468 -3.297 17.908 1.00 86.56 92 HIS A N 1
ATOM 780 C CA . HIS A 1 92 ? 0.938 -2.274 16.988 1.00 86.56 92 HIS A CA 1
ATOM 781 C C . HIS A 1 92 ? -0.592 -2.289 16.878 1.00 86.56 92 HIS A C 1
ATOM 783 O O . HIS A 1 92 ? -1.182 -1.639 16.013 1.00 86.56 92 HIS A O 1
ATOM 789 N N . HIS A 1 93 ? -1.269 -3.024 17.762 1.00 79.88 93 HIS A N 1
ATOM 790 C CA . HIS A 1 93 ? -2.699 -2.829 17.974 1.00 79.88 93 HIS A CA 1
ATOM 791 C C . HIS A 1 93 ? -2.943 -1.495 18.710 1.00 79.88 93 HIS A C 1
ATOM 793 O O . HIS A 1 93 ? -2.061 -1.017 19.427 1.00 79.88 93 HIS A O 1
ATOM 799 N N . PRO A 1 94 ? -4.126 -0.867 18.571 1.00 70.00 94 PRO A N 1
ATOM 800 C CA . PRO A 1 94 ? -4.431 0.365 19.295 1.00 70.00 94 PRO A CA 1
ATOM 801 C C . PRO A 1 94 ? -4.199 0.195 20.799 1.00 70.00 94 PRO A C 1
ATOM 803 O O . PRO A 1 94 ? -4.601 -0.820 21.368 1.00 70.00 94 PRO A O 1
ATOM 806 N N . SER A 1 95 ? -3.549 1.142 21.480 1.00 74.12 95 SER A N 1
ATOM 807 C CA . SER A 1 95 ? -3.371 2.574 21.174 1.00 74.12 95 SER A CA 1
ATOM 808 C C . SER A 1 95 ? -2.208 2.993 20.254 1.00 74.12 95 SER A C 1
ATOM 810 O O . SER A 1 95 ? -1.982 4.197 20.119 1.00 74.12 95 SER A O 1
ATOM 812 N N . ALA A 1 96 ? -1.472 2.062 19.640 1.00 87.88 96 ALA A N 1
ATOM 813 C CA . ALA A 1 96 ? -0.340 2.401 18.774 1.00 87.88 96 ALA A CA 1
ATOM 814 C C . ALA A 1 96 ? -0.742 3.300 17.589 1.00 87.88 96 ALA A C 1
ATOM 816 O O . ALA A 1 96 ? -1.803 3.119 16.982 1.00 87.88 96 ALA A O 1
ATOM 817 N N . LEU A 1 97 ? 0.121 4.268 17.278 1.00 92.44 97 LEU A N 1
ATOM 818 C CA . LEU A 1 97 ? 0.016 5.139 16.111 1.00 92.44 97 LEU A CA 1
ATOM 819 C C . LEU A 1 97 ? 0.884 4.546 15.001 1.00 92.44 97 LEU A C 1
ATOM 821 O O . LEU A 1 97 ? 1.979 4.066 15.282 1.00 92.44 97 LEU A O 1
ATOM 825 N N . VAL A 1 98 ? 0.410 4.573 13.759 1.00 93.12 98 VAL A N 1
ATOM 826 C CA . VAL A 1 98 ? 1.206 4.153 12.603 1.00 93.12 98 VAL A CA 1
ATOM 827 C C . VAL A 1 98 ? 2.458 5.023 12.502 1.00 93.12 98 VAL A C 1
ATOM 829 O O . VAL A 1 98 ? 2.364 6.249 12.596 1.00 93.12 98 VAL A O 1
ATOM 832 N N . ASP A 1 99 ? 3.614 4.396 12.310 1.00 93.62 99 ASP A N 1
ATOM 833 C CA . ASP A 1 99 ? 4.865 5.081 11.997 1.00 93.62 99 ASP A CA 1
ATOM 834 C C . ASP A 1 99 ? 5.195 4.854 10.523 1.00 93.62 99 ASP A C 1
ATOM 836 O O . ASP A 1 99 ? 5.444 3.723 10.104 1.00 93.62 99 ASP A O 1
ATOM 840 N N . LEU A 1 100 ? 5.132 5.916 9.717 1.00 94.50 100 LEU A N 1
ATOM 841 C CA . LEU A 1 100 ? 5.397 5.813 8.279 1.00 94.50 100 LEU A CA 1
ATOM 842 C C . LEU A 1 100 ? 6.898 5.682 7.963 1.00 94.50 100 LEU A C 1
ATOM 844 O O . LEU A 1 100 ? 7.250 5.313 6.849 1.00 94.50 100 LEU A O 1
ATOM 848 N N . ASP A 1 101 ? 7.772 5.926 8.945 1.00 92.88 101 ASP A N 1
ATOM 849 C CA . ASP A 1 101 ? 9.229 5.719 8.861 1.00 92.88 101 ASP A CA 1
ATOM 850 C C . ASP A 1 101 ? 9.673 4.561 9.769 1.00 92.88 101 ASP A C 1
ATOM 852 O O . ASP A 1 101 ? 10.751 4.575 10.363 1.00 92.88 101 ASP A O 1
ATOM 856 N N . PHE A 1 102 ? 8.809 3.551 9.919 1.00 91.88 102 PHE A N 1
ATOM 857 C CA . PHE A 1 102 ? 9.084 2.410 10.781 1.00 91.88 102 PHE A CA 1
ATOM 858 C C . PHE A 1 102 ? 10.330 1.649 10.315 1.00 91.88 102 PHE A C 1
ATOM 860 O O . PHE A 1 102 ? 10.353 1.013 9.258 1.00 91.88 102 PHE A O 1
ATOM 867 N N . ASN A 1 103 ? 11.357 1.643 11.157 1.00 88.31 103 ASN A N 1
ATOM 868 C CA . ASN A 1 103 ? 12.654 1.026 10.888 1.00 88.31 103 ASN A CA 1
ATOM 869 C C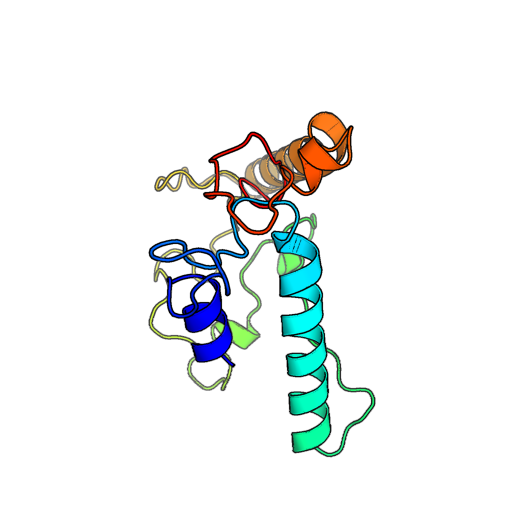 . ASN A 1 103 ? 12.935 -0.180 11.802 1.00 88.31 103 ASN A C 1
ATOM 871 O O . ASN A 1 103 ? 14.093 -0.535 12.016 1.00 88.31 103 ASN A O 1
ATOM 875 N N . ARG A 1 104 ? 11.870 -0.848 12.274 1.00 86.38 104 ARG A N 1
ATOM 876 C CA . ARG A 1 104 ? 11.880 -1.940 13.273 1.00 86.38 104 ARG A CA 1
ATOM 877 C C . ARG A 1 104 ? 12.080 -1.494 14.722 1.00 86.38 104 ARG A C 1
ATOM 879 O O . ARG A 1 104 ? 12.067 -2.360 15.594 1.00 86.38 104 ARG A O 1
ATOM 886 N N . ASP A 1 105 ? 12.167 -0.189 14.963 1.00 85.06 105 ASP A N 1
ATOM 887 C CA . ASP A 1 105 ? 12.159 0.404 16.295 1.00 85.06 105 ASP A CA 1
ATOM 888 C C . ASP A 1 105 ? 10.878 1.218 16.521 1.00 85.06 105 ASP A C 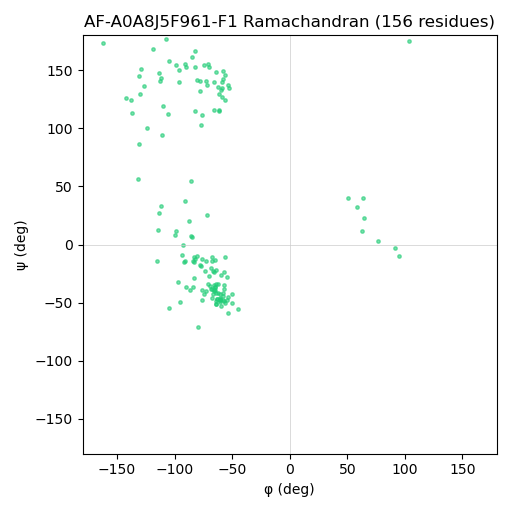1
ATOM 890 O O . ASP A 1 105 ? 10.388 1.897 15.621 1.00 85.06 105 ASP A O 1
ATOM 894 N N . ASP A 1 106 ? 10.352 1.171 17.749 1.00 82.06 106 ASP A N 1
ATOM 895 C CA . ASP A 1 106 ? 9.182 1.941 18.178 1.00 82.06 106 ASP A CA 1
ATOM 896 C C . ASP A 1 106 ? 9.613 3.017 19.187 1.00 82.06 106 ASP A C 1
ATOM 898 O O . ASP A 1 106 ? 9.691 2.748 20.390 1.00 82.06 106 ASP A O 1
ATOM 902 N N . PRO A 1 107 ? 9.892 4.257 18.746 1.00 80.50 107 PRO A N 1
ATOM 903 C CA . PRO A 1 107 ? 10.378 5.315 19.633 1.00 80.50 107 PRO A CA 1
ATOM 904 C C . PRO A 1 107 ? 9.339 5.785 20.665 1.00 80.50 107 PRO A C 1
ATOM 906 O O . PRO A 1 107 ? 9.685 6.544 21.569 1.00 80.50 107 PRO A O 1
ATOM 909 N N . GLY A 1 108 ? 8.072 5.370 20.538 1.00 84.44 108 GLY A N 1
ATOM 910 C CA . GLY A 1 108 ? 7.010 5.710 21.489 1.00 84.44 108 GLY A CA 1
ATOM 911 C C . GLY A 1 108 ? 6.710 7.210 21.546 1.00 84.44 108 GLY A C 1
ATOM 912 O O . GLY A 1 108 ? 6.529 7.765 22.631 1.00 84.44 108 GLY A O 1
ATOM 913 N N . LEU A 1 109 ? 6.700 7.884 20.391 1.00 90.88 109 LEU A N 1
ATOM 914 C CA . LEU A 1 109 ? 6.530 9.334 20.331 1.00 90.88 109 LEU A CA 1
ATOM 915 C C . LEU A 1 109 ? 5.158 9.796 20.843 1.00 90.88 109 LEU A C 1
ATOM 917 O O . LEU A 1 109 ? 4.147 9.120 20.629 1.00 90.88 109 LEU A O 1
ATOM 921 N N . PRO A 1 110 ? 5.083 11.003 21.436 1.00 94.19 110 PRO A N 1
ATOM 922 C CA . PRO A 1 110 ? 3.810 11.661 21.694 1.00 94.19 110 PRO A CA 1
ATOM 923 C C . PRO A 1 110 ? 3.003 11.862 20.405 1.00 94.19 110 PRO A C 1
ATOM 925 O O . PRO A 1 110 ? 3.570 12.119 19.343 1.00 94.19 110 PRO A O 1
ATOM 928 N N . TYR A 1 111 ? 1.673 11.845 20.530 1.00 93.69 111 TYR A N 1
ATOM 929 C CA . TYR A 1 111 ? 0.723 11.946 19.413 1.00 93.69 111 TYR A CA 1
ATOM 930 C C . TYR A 1 111 ? 1.071 13.029 18.384 1.00 93.69 111 TYR A C 1
ATOM 932 O O . TYR A 1 111 ? 1.240 12.727 17.207 1.00 93.69 111 TYR A O 1
ATOM 940 N N . GLU A 1 112 ? 1.240 14.277 18.827 1.00 95.62 112 GLU A N 1
ATOM 941 C CA . GLU A 1 112 ? 1.522 15.401 17.923 1.00 95.62 112 GLU A CA 1
ATOM 942 C C . GLU A 1 112 ? 2.850 15.241 17.173 1.00 95.62 112 GLU A C 1
ATOM 944 O O . GLU A 1 112 ? 2.949 15.627 16.011 1.00 95.62 112 GLU A O 1
ATOM 949 N N . GLN A 1 113 ? 3.863 14.638 17.806 1.00 95.75 113 GLN A N 1
ATOM 950 C CA . GLN A 1 113 ? 5.160 14.407 17.165 1.00 95.75 113 GLN A CA 1
ATOM 951 C C . GLN A 1 113 ? 5.074 13.298 16.115 1.00 95.75 113 GLN A C 1
ATOM 953 O O . GLN A 1 113 ? 5.656 13.440 15.040 1.00 95.75 113 GLN A O 1
ATOM 958 N N . GLN A 1 114 ? 4.325 12.224 16.390 1.00 95.44 114 GLN A N 1
ATOM 959 C CA . GLN A 1 114 ? 4.102 11.167 15.402 1.00 95.44 114 GLN A CA 1
ATOM 960 C C . GLN A 1 114 ? 3.273 11.678 14.217 1.00 95.44 114 GLN A C 1
ATOM 962 O O . GLN A 1 114 ? 3.614 11.409 13.069 1.00 95.44 114 GLN A O 1
ATOM 967 N N . VAL A 1 115 ? 2.219 12.461 14.475 1.00 95.38 115 VAL A N 1
ATOM 968 C CA . VAL A 1 115 ? 1.406 13.089 13.420 1.00 95.38 115 VAL A CA 1
ATOM 969 C C . VAL A 1 115 ? 2.256 14.014 12.553 1.00 95.38 115 VAL A C 1
ATOM 971 O O . VAL A 1 115 ? 2.199 13.927 11.328 1.00 95.38 115 VAL A O 1
ATOM 974 N N . ASP A 1 116 ? 3.060 14.886 13.161 1.00 96.19 116 ASP A N 1
ATOM 975 C CA . ASP A 1 116 ? 3.954 15.788 12.429 1.00 96.19 116 ASP A CA 1
ATOM 976 C C . ASP A 1 116 ? 4.979 15.019 11.579 1.00 96.19 116 ASP A C 1
ATOM 978 O O . ASP A 1 116 ? 5.175 15.347 10.406 1.00 96.19 116 ASP A O 1
ATOM 982 N N . ARG A 1 117 ? 5.573 13.950 12.125 1.00 95.38 117 ARG A N 1
ATOM 983 C CA . ARG A 1 117 ? 6.476 13.061 11.383 1.00 95.38 117 ARG A CA 1
ATOM 984 C C . ARG A 1 117 ? 5.776 12.424 10.182 1.00 95.38 117 ARG A C 1
ATOM 986 O O . ARG A 1 117 ? 6.265 12.572 9.065 1.00 95.38 117 ARG A O 1
ATOM 993 N N . ASN A 1 118 ? 4.625 11.786 10.388 1.00 95.88 118 ASN A N 1
ATOM 994 C CA . ASN A 1 118 ? 3.869 11.132 9.318 1.00 95.88 118 ASN A CA 1
ATOM 995 C C . ASN A 1 118 ? 3.505 12.121 8.203 1.00 95.88 118 ASN A C 1
ATOM 997 O O . ASN A 1 118 ? 3.712 11.838 7.027 1.00 95.88 118 ASN A O 1
ATOM 1001 N N . LEU A 1 119 ? 3.035 13.323 8.551 1.00 96.00 119 LEU A N 1
ATOM 1002 C CA . LEU A 1 119 ? 2.704 14.350 7.560 1.00 96.00 119 LEU A CA 1
ATOM 1003 C C . LEU A 1 119 ? 3.924 14.843 6.773 1.00 96.00 119 LEU A C 1
ATOM 1005 O O . LEU A 1 119 ? 3.814 15.120 5.576 1.00 96.00 119 LEU A O 1
ATOM 1009 N N . LYS A 1 120 ? 5.089 14.953 7.418 1.00 96.44 120 LYS A N 1
ATOM 1010 C CA . LYS A 1 120 ? 6.343 15.299 6.735 1.00 96.44 120 LYS A CA 1
ATOM 1011 C C . LYS A 1 120 ? 6.773 14.206 5.766 1.00 96.44 120 LYS A C 1
ATOM 1013 O O . LYS A 1 120 ? 7.213 14.545 4.669 1.00 96.44 120 LYS A O 1
ATOM 1018 N N . ILE A 1 121 ? 6.612 12.936 6.134 1.00 96.12 121 ILE A N 1
ATOM 1019 C CA . ILE A 1 121 ? 6.907 11.805 5.248 1.00 96.12 121 ILE A CA 1
ATOM 1020 C C . ILE A 1 121 ? 5.962 11.838 4.047 1.00 96.12 121 ILE A C 1
ATOM 1022 O O . ILE A 1 121 ? 6.447 11.928 2.923 1.00 96.12 121 ILE A O 1
ATOM 1026 N N . MET A 1 122 ? 4.649 11.950 4.267 1.00 95.56 122 MET A N 1
ATOM 1027 C CA . MET A 1 122 ? 3.658 12.105 3.192 1.00 95.56 122 MET A CA 1
ATOM 1028 C C . MET A 1 122 ? 4.033 13.213 2.204 1.00 95.56 122 MET A C 1
ATOM 1030 O O . MET A 1 122 ? 4.059 13.015 0.987 1.00 95.56 122 MET A O 1
ATOM 1034 N N . TYR A 1 123 ? 4.349 14.404 2.721 1.00 96.19 123 TYR A N 1
ATOM 1035 C CA . TYR A 1 123 ? 4.768 15.531 1.893 1.00 96.19 123 TYR A CA 1
ATOM 1036 C C . TYR A 1 123 ? 6.072 15.227 1.147 1.00 96.19 123 TYR A C 1
ATOM 1038 O O . TYR A 1 123 ? 6.225 15.555 -0.034 1.00 96.19 123 TYR A O 1
ATOM 1046 N N . HIS A 1 124 ? 7.030 14.590 1.815 1.00 95.81 124 HIS A N 1
ATOM 1047 C CA . HIS A 1 124 ? 8.298 14.236 1.206 1.00 95.81 124 HIS A CA 1
ATOM 1048 C C . HIS A 1 124 ? 8.110 13.243 0.052 1.00 95.81 124 HIS A C 1
ATOM 1050 O O . HIS A 1 124 ? 8.628 13.489 -1.038 1.00 95.81 124 HIS A O 1
ATOM 1056 N N . GLN A 1 125 ? 7.327 12.184 0.249 1.00 95.19 125 GLN A N 1
ATOM 1057 C CA . GLN A 1 125 ? 7.155 11.099 -0.718 1.00 95.19 125 GLN A CA 1
ATOM 1058 C C . GLN A 1 125 ? 6.278 11.506 -1.904 1.00 95.19 125 GLN A C 1
ATOM 1060 O O . GLN A 1 125 ? 6.631 11.244 -3.059 1.00 95.19 125 GLN A O 1
ATOM 1065 N N . VAL A 1 126 ? 5.178 12.216 -1.649 1.00 94.25 126 VAL A N 1
ATOM 1066 C CA . VAL A 1 126 ? 4.218 12.593 -2.697 1.00 94.25 126 VAL A CA 1
ATOM 1067 C C . VAL A 1 126 ? 4.632 13.869 -3.434 1.00 94.25 126 VAL A C 1
ATOM 1069 O O . VAL A 1 126 ? 4.448 13.951 -4.645 1.00 94.25 126 VAL A O 1
ATOM 1072 N N . ILE A 1 127 ? 5.216 14.859 -2.745 1.00 94.56 127 ILE A N 1
ATOM 1073 C CA . ILE A 1 127 ? 5.524 16.173 -3.341 1.00 94.56 127 ILE A CA 1
ATOM 1074 C C . ILE A 1 127 ? 7.014 16.336 -3.632 1.00 94.56 127 ILE A C 1
ATOM 1076 O O . ILE A 1 127 ? 7.407 16.674 -4.748 1.00 94.56 127 ILE A O 1
ATOM 1080 N N . SER A 1 128 ? 7.867 16.141 -2.626 1.00 95.50 128 SER A N 1
ATOM 1081 C CA . SER A 1 128 ? 9.283 16.520 -2.749 1.00 95.50 128 SER A CA 1
ATOM 1082 C C . SER A 1 128 ? 10.081 15.534 -3.602 1.00 95.50 128 SER A C 1
ATOM 1084 O O . SER A 1 128 ? 10.923 15.966 -4.393 1.00 95.50 128 SER A O 1
ATOM 1086 N N . ARG A 1 129 ? 9.801 14.234 -3.459 1.00 93.75 129 ARG A N 1
ATOM 1087 C CA . ARG A 1 129 ? 10.388 13.145 -4.249 1.00 93.75 129 ARG A CA 1
ATOM 1088 C C . ARG A 1 129 ? 9.576 12.840 -5.505 1.00 93.75 129 ARG A C 1
ATOM 1090 O O . ARG A 1 129 ? 10.166 12.634 -6.555 1.00 93.75 129 ARG A O 1
ATOM 1097 N N . GLY A 1 130 ? 8.247 12.918 -5.444 1.00 92.69 130 GLY A N 1
ATOM 1098 C CA . GLY A 1 130 ? 7.339 12.634 -6.565 1.00 92.69 130 GLY A CA 1
ATOM 1099 C C . GLY A 1 130 ? 7.311 13.668 -7.704 1.00 92.69 130 GLY A C 1
ATOM 1100 O O . GLY A 1 130 ? 6.308 13.777 -8.403 1.00 92.69 130 GLY A O 1
ATOM 1101 N N . LYS A 1 131 ? 8.380 14.450 -7.914 1.00 93.81 131 LYS A N 1
ATOM 1102 C CA . LYS A 1 131 ? 8.415 15.559 -8.893 1.00 93.81 131 LYS A CA 1
ATOM 1103 C C . LYS A 1 131 ? 8.327 15.114 -10.353 1.00 93.81 131 LYS A C 1
ATOM 1105 O O . LYS A 1 131 ? 7.977 15.913 -11.216 1.00 93.81 131 LYS A O 1
ATOM 1110 N N . MET A 1 132 ? 8.694 13.868 -10.636 1.00 93.44 132 MET A N 1
ATOM 1111 C CA . MET A 1 132 ? 8.644 13.271 -11.969 1.00 93.44 132 MET A CA 1
ATOM 1112 C C . MET A 1 132 ? 7.920 11.933 -11.889 1.00 93.44 132 MET A C 1
ATOM 1114 O O . MET A 1 132 ? 7.989 11.253 -10.866 1.00 93.44 132 MET A O 1
ATOM 1118 N N . SER A 1 133 ? 7.260 11.533 -12.978 1.00 91.50 133 SER A N 1
ATOM 1119 C CA . SER A 1 133 ? 6.481 10.291 -13.023 1.00 91.50 133 SER A CA 1
ATOM 1120 C C . SER A 1 133 ? 7.301 9.075 -12.599 1.00 91.50 133 SER A C 1
ATOM 1122 O O . SER A 1 133 ? 6.835 8.320 -11.760 1.00 91.50 133 SER A O 1
ATOM 1124 N N . PHE A 1 134 ? 8.534 8.919 -13.088 1.00 90.50 134 PHE A N 1
ATOM 1125 C CA . PHE A 1 134 ? 9.390 7.785 -12.719 1.00 90.50 134 PHE A CA 1
ATOM 1126 C C . PHE A 1 134 ? 9.892 7.842 -11.264 1.00 90.50 134 PHE A C 1
ATOM 1128 O O . PHE A 1 134 ? 10.109 6.800 -10.661 1.00 90.50 134 PHE A O 1
ATOM 1135 N N . LEU A 1 135 ? 10.027 9.034 -10.666 1.00 93.94 135 LEU A N 1
ATOM 1136 C CA . LEU A 1 135 ? 10.381 9.171 -9.244 1.00 93.94 135 LEU A CA 1
ATOM 1137 C C . LEU A 1 135 ? 9.216 8.802 -8.317 1.00 93.94 135 LEU A C 1
ATOM 1139 O O . LEU A 1 135 ? 9.436 8.473 -7.157 1.00 93.94 135 LEU A O 1
ATOM 1143 N N . PHE A 1 136 ? 7.980 8.872 -8.812 1.00 95.25 136 PHE A N 1
ATOM 1144 C CA . PHE A 1 136 ? 6.788 8.500 -8.053 1.00 95.25 136 PHE A CA 1
ATOM 1145 C C . PHE A 1 136 ? 6.350 7.057 -8.327 1.00 95.25 136 PHE A C 1
ATOM 1147 O O . PHE A 1 136 ? 6.113 6.288 -7.402 1.00 95.25 136 PHE A O 1
ATOM 1154 N N . MET A 1 137 ? 6.242 6.693 -9.606 1.00 94.06 137 MET A N 1
ATOM 1155 C CA . MET A 1 137 ? 5.744 5.397 -10.068 1.00 94.06 137 MET A CA 1
ATOM 1156 C C . MET A 1 137 ? 6.819 4.313 -10.070 1.00 94.06 137 MET A C 1
ATOM 1158 O O . MET A 1 137 ? 6.475 3.149 -9.920 1.00 94.06 137 MET A O 1
ATOM 1162 N N . GLY A 1 138 ? 8.085 4.683 -10.256 1.00 93.81 138 GLY A N 1
ATOM 1163 C CA . GLY A 1 138 ? 9.183 3.758 -10.503 1.00 93.81 138 GLY A CA 1
ATOM 1164 C C . GLY A 1 138 ? 9.641 3.712 -11.955 1.00 93.81 138 GLY A C 1
ATOM 1165 O O . GLY A 1 138 ? 9.098 4.366 -12.851 1.00 93.81 138 GLY A O 1
ATOM 1166 N N . SER A 1 139 ? 10.700 2.946 -12.150 1.00 93.19 139 SER A N 1
ATOM 1167 C CA . SER A 1 139 ? 11.458 2.807 -13.379 1.00 93.19 139 SER A CA 1
ATOM 1168 C C . SER A 1 139 ? 10.689 1.963 -14.387 1.00 93.19 139 SER A C 1
ATOM 1170 O O . SER A 1 139 ? 9.862 1.124 -14.000 1.00 93.19 139 SER A O 1
ATOM 1172 N N . PRO A 1 140 ? 10.956 2.169 -15.687 1.00 93.44 140 PRO A N 1
ATOM 1173 C CA . PRO A 1 140 ? 10.445 1.296 -16.724 1.00 93.44 140 PRO A CA 1
ATOM 1174 C C . PRO A 1 140 ? 10.804 -0.163 -16.457 1.00 93.44 140 PRO A C 1
ATOM 1176 O O . PRO A 1 140 ? 11.929 -0.477 -16.079 1.00 93.44 140 PRO A O 1
ATOM 1179 N N . TYR A 1 141 ? 9.829 -1.032 -16.682 1.00 94.25 141 TYR A N 1
ATOM 1180 C CA . TYR A 1 141 ? 9.983 -2.477 -16.654 1.00 94.25 141 TYR A CA 1
ATOM 1181 C C . TYR A 1 141 ? 9.214 -3.056 -17.836 1.00 94.25 141 TYR A C 1
ATOM 1183 O O . TYR A 1 141 ? 7.984 -2.930 -17.920 1.00 94.25 141 TYR A O 1
ATOM 1191 N N . CYS A 1 142 ? 9.970 -3.620 -18.768 1.00 94.56 142 CYS A N 1
ATOM 1192 C CA . CYS A 1 142 ? 9.527 -4.178 -20.034 1.00 94.56 142 CYS A CA 1
ATOM 1193 C C . CYS A 1 142 ? 9.852 -5.676 -20.099 1.00 94.56 142 CYS A C 1
ATOM 1195 O O . CYS A 1 142 ? 10.594 -6.220 -19.284 1.00 94.56 142 CYS A O 1
ATOM 1197 N N . ALA A 1 143 ? 9.295 -6.359 -21.099 1.00 95.44 143 ALA A N 1
ATOM 1198 C CA . ALA A 1 143 ? 9.612 -7.762 -21.323 1.00 95.44 143 ALA A CA 1
ATOM 1199 C C . ALA A 1 143 ? 11.114 -7.938 -21.628 1.00 95.44 143 ALA A C 1
ATOM 1201 O O . ALA A 1 143 ? 11.657 -7.244 -22.490 1.00 95.44 143 ALA A O 1
ATOM 1202 N N . GLY A 1 144 ? 11.761 -8.860 -20.920 1.00 94.81 144 GLY A N 1
ATOM 1203 C CA . GLY A 1 144 ? 13.206 -9.087 -20.938 1.00 94.81 144 GLY A CA 1
ATOM 1204 C C . GLY A 1 144 ? 13.976 -8.371 -19.832 1.00 94.81 144 GLY A C 1
ATOM 1205 O O . GLY A 1 144 ? 15.153 -8.675 -19.627 1.00 94.81 144 GLY A O 1
ATOM 1206 N N . ASP A 1 145 ? 13.332 -7.472 -19.087 1.00 93.50 145 ASP A N 1
ATOM 1207 C CA . ASP A 1 145 ? 13.977 -6.780 -17.980 1.00 93.50 145 ASP A CA 1
ATOM 1208 C C . ASP A 1 145 ? 13.978 -7.634 -16.705 1.00 93.50 145 ASP A C 1
ATOM 1210 O O . ASP A 1 145 ? 13.091 -8.457 -16.448 1.00 93.50 145 ASP A O 1
ATOM 1214 N N . LYS A 1 146 ? 14.977 -7.378 -15.858 1.00 88.94 146 LYS A N 1
ATOM 1215 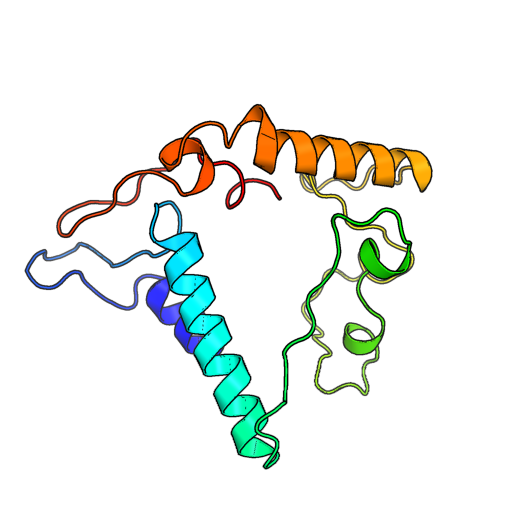C CA . LYS A 1 146 ? 14.958 -7.740 -14.436 1.00 88.94 146 LYS A CA 1
ATOM 1216 C C . LYS A 1 146 ? 14.493 -6.532 -13.638 1.00 88.94 146 LYS A C 1
ATOM 1218 O O . LYS A 1 146 ? 14.777 -5.398 -14.018 1.00 88.94 146 LYS A O 1
ATOM 1223 N N . THR A 1 147 ? 13.840 -6.759 -12.505 1.00 80.25 147 THR A N 1
ATOM 1224 C CA . THR A 1 147 ? 13.524 -5.652 -11.600 1.00 80.25 147 THR A CA 1
ATOM 1225 C C . THR A 1 147 ? 14.784 -5.045 -11.022 1.00 80.25 147 THR A C 1
ATOM 1227 O O . THR A 1 147 ? 15.706 -5.762 -10.623 1.00 80.25 147 THR A O 1
ATOM 1230 N N . THR A 1 148 ? 14.791 -3.725 -10.927 1.00 77.31 148 THR A N 1
ATOM 1231 C CA . THR A 1 148 ? 15.854 -2.950 -10.306 1.00 77.31 148 THR A CA 1
ATOM 1232 C C . THR A 1 148 ? 15.318 -2.306 -9.037 1.00 77.31 148 THR A C 1
ATOM 1234 O O . THR A 1 148 ? 14.170 -1.872 -8.982 1.00 77.31 148 THR A O 1
ATOM 1237 N N . ASP A 1 149 ? 16.137 -2.264 -7.988 1.00 79.19 149 ASP A N 1
ATOM 1238 C CA . ASP A 1 149 ? 15.808 -1.444 -6.828 1.00 79.19 149 ASP A CA 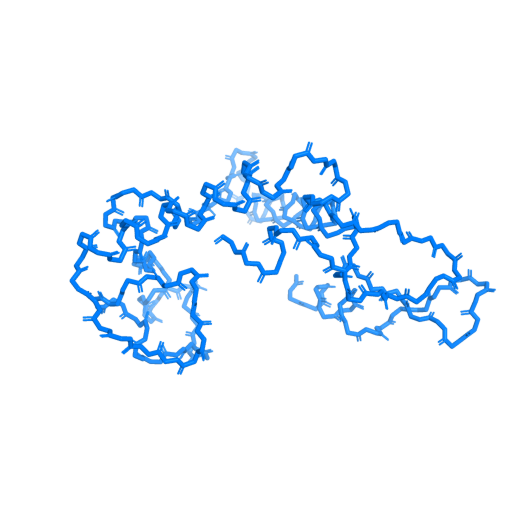1
ATOM 1239 C C . ASP A 1 149 ? 16.112 0.018 -7.171 1.00 79.19 149 ASP A C 1
ATOM 1241 O O . ASP A 1 149 ? 17.272 0.423 -7.249 1.00 79.19 149 ASP A O 1
ATOM 1245 N N . ASP A 1 150 ? 15.066 0.785 -7.457 1.00 80.88 150 ASP A N 1
ATOM 1246 C CA . ASP A 1 150 ? 15.150 2.175 -7.897 1.00 80.88 150 ASP A CA 1
ATOM 1247 C C . ASP A 1 150 ? 14.699 3.173 -6.818 1.00 80.88 150 ASP A C 1
ATOM 1249 O O . ASP A 1 150 ? 14.259 2.804 -5.735 1.00 80.88 150 ASP A O 1
ATOM 1253 N N . ASP A 1 151 ? 14.790 4.472 -7.097 1.00 77.88 151 ASP A N 1
ATOM 1254 C CA . ASP A 1 151 ? 14.536 5.532 -6.109 1.00 77.88 151 ASP A CA 1
ATOM 1255 C C . ASP A 1 151 ? 13.067 5.983 -5.984 1.00 77.88 151 ASP A C 1
ATOM 1257 O O . ASP A 1 151 ? 12.798 7.084 -5.476 1.00 77.88 151 ASP A O 1
ATOM 1261 N N . ARG A 1 152 ? 12.110 5.153 -6.422 1.00 89.94 152 ARG A N 1
ATOM 1262 C CA . ARG A 1 152 ? 10.676 5.479 -6.382 1.00 89.94 152 ARG A CA 1
ATOM 1263 C C . ARG A 1 152 ? 10.197 5.790 -4.964 1.00 89.94 152 ARG A C 1
ATOM 1265 O O . ARG A 1 152 ? 10.637 5.167 -4.000 1.00 89.94 152 ARG A O 1
ATOM 1272 N N . SER A 1 153 ? 9.302 6.763 -4.834 1.00 91.62 153 SER A N 1
ATOM 1273 C CA . SER A 1 153 ? 8.896 7.276 -3.526 1.00 91.62 153 SER A CA 1
ATOM 1274 C C . SER A 1 153 ? 7.876 6.382 -2.819 1.00 91.62 153 SER A C 1
ATOM 1276 O O . SER A 1 153 ? 8.221 5.692 -1.865 1.00 91.62 153 SER A O 1
ATOM 1278 N N . LEU A 1 154 ? 6.636 6.357 -3.315 1.00 91.38 154 LEU A N 1
ATOM 1279 C CA . LEU A 1 154 ? 5.480 5.873 -2.553 1.00 91.38 154 LEU A CA 1
ATOM 1280 C C . LEU A 1 154 ? 5.519 4.374 -2.223 1.00 91.38 154 LEU A C 1
ATOM 1282 O O . LEU A 1 154 ? 5.032 3.966 -1.175 1.00 91.38 154 LEU A O 1
ATOM 1286 N N . GLU A 1 155 ? 6.066 3.539 -3.110 1.00 94.00 155 GLU A N 1
ATOM 1287 C CA . GLU A 1 155 ? 6.188 2.101 -2.829 1.00 94.00 155 GLU A CA 1
ATOM 1288 C C . GLU A 1 155 ? 7.243 1.816 -1.750 1.00 94.00 155 GLU A C 1
ATOM 1290 O O . GLU A 1 155 ? 7.076 0.881 -0.970 1.00 94.00 155 GLU A O 1
ATOM 1295 N N . LYS A 1 156 ? 8.322 2.611 -1.695 1.00 89.62 156 LYS A N 1
ATOM 1296 C CA . LYS A 1 156 ? 9.401 2.419 -0.716 1.00 89.62 156 LYS A CA 1
ATOM 1297 C C . LYS A 1 156 ? 9.001 2.897 0.666 1.00 89.62 156 LYS A C 1
ATOM 1299 O O . LYS A 1 156 ? 9.246 2.202 1.647 1.00 89.62 156 LYS A O 1
ATOM 1304 N N . VAL A 1 157 ? 8.445 4.100 0.732 1.00 88.50 157 VAL A N 1
ATOM 1305 C CA . VAL A 1 157 ? 8.024 4.727 1.979 1.00 88.50 157 VAL A CA 1
ATOM 1306 C C . VAL A 1 157 ? 6.727 5.492 1.701 1.00 88.50 157 VAL A C 1
ATOM 1308 O O . VAL A 1 157 ? 6.706 6.306 0.773 1.00 88.50 157 VAL A O 1
ATOM 1311 N N . PRO A 1 158 ? 5.661 5.232 2.471 1.00 76.12 158 PRO A N 1
ATOM 1312 C CA . PRO A 1 158 ? 4.402 5.959 2.372 1.00 76.12 158 PRO A CA 1
ATOM 1313 C C . PRO A 1 158 ? 4.478 7.368 2.973 1.00 76.12 158 PRO A C 1
ATOM 1315 O O . PRO A 1 158 ? 4.939 7.491 4.124 1.00 76.12 158 PRO A O 1
#

Nearest PDB structures (foldseek):
  6els-assembly1_A  TM=9.759E-01  e=4.648E-17  Malus domestica
  2p3x-assembly1_A  TM=9.764E-01  e=3.075E-16  Vitis vinifera
  5ce9-assembly1_A  TM=9.433E-01  e=5.990E-15  Juglans regia
  1bt3-assembly1_A  TM=9.750E-01  e=2.002E-13  Ipomoea batatas
  4z14-assembly3_H  TM=9.563E-01  e=5.894E-13  Coreopsis grandiflora

Secondary structure (DSSP, 8-state):
-HHHHHHHHTT-SB-TTSTT-B---SSSTTHHHHHHHHHHHHHHHHHHHTT-TT-------TTSSSHHHHSPPGGGT-TTSTT--SSS-GGGSTTPPP-TT--S------HHHHHHHHHHHHHIIIIIITTSHHHHH-----TTPPP-----STTT--

Radius of gyration: 18.24 Å; Cα contacts (8 Å, |Δi|>4): 198; chains: 1; bounding box: 42×34×46 Å

Foldseek 3Di:
DVVVCCCQAPFVAAQVPAPPHGHHCPQALNVVVVVVVVQVVVQCVVCVVVVHNPGDDDDQQCLDLDQCNFADHPLAPPPPHPNDDPPDDPVRHPVHGDQLPCPVDDPPDDSVVSNVNSNVLVCCQCPVQVPDSCQASHHDDDRPDDRDNDNHRPSVTD

Solvent-accessible surface area (backbone atoms only — not comparable to full-atom values): 9388 Å² total; per-residue (Å²): 110,72,65,56,56,46,36,44,65,61,62,66,38,67,37,89,96,32,87,100,32,55,42,63,39,58,65,17,44,45,35,63,62,51,53,50,51,55,49,54,53,50,35,51,50,54,15,60,77,69,77,33,93,83,53,73,76,85,78,84,44,56,83,43,89,47,68,77,22,26,26,67,55,67,68,44,67,41,83,88,34,94,62,36,67,89,92,55,69,77,82,61,43,74,90,32,66,68,62,54,80,64,77,92,64,82,88,76,67,56,69,71,59,43,45,51,49,35,47,50,38,39,46,40,22,61,54,71,47,28,75,41,69,48,31,35,46,18,47,92,76,57,93,84,52,75,83,50,94,68,82,28,18,49,86,76,39,75

pLDDT: mean 92.51, std 5.38, range [70.0, 98.56]

InterPro domains:
  IPR002227 Tyrosinase copper-binding domain [PF00264] (2-76)
  IPR002227 Tyrosinase copper-binding domain [PR00092] (26-43)
  IPR002227 Tyrosinase copper-binding domain [PR00092] (57-62)
  IPR002227 Tyrosinase copper-binding domain [PS00497] (26-43)
  IPR008922 Di-copper centre-containing domain superfamily [G3DSA:1.10.1280.10] (1-158)
  IPR008922 Di-copper centre-containing domain superfamily [SSF48056] (2-155)
  IPR050316 Tyrosinase and Hemocyanin [PTHR11474] (2-147)

Sequence (158 aa):
MANVHCAYCHSAYEQIGFPDLEIQVHNSWLFLPWHRFYLYFYERILGKLIDNETFTLPFWNWGARALEGIQMPSIYIKKSSSLYDKLRIAWHHPSALVDLDFNRDDPGLPYEQQVDRNLKIMYHQVISRGKMSFLFMGSPYCAGDKTTDDDRSLEKVP